Protein AF-A0A9D0XZ30-F1 (afdb_monomer_lite)

Secondary structure (DSSP, 8-state):
-BHHHHHHHHHTTSSS---HHHHHHHTT-GGGTTSBGGG--HHHHHHHHHHHHHTT--S----SSTTSTTT--HHHHHHHHHTT----

pLDDT: mean 85.79, std 11.52, range [45.47, 98.25]

Sequence (88 aa):
MTARENLLFFASLYKKSLDADELLKSVGLMQDADKRISDFSKGMKSRLNFIKALFHDPKILILDEPTSGAMANRAVNGMLRKIGGVDL

Foldseek 3Di:
DFLQVVLVVLLVVEPAWDDSLVLCVLQVNNVRRRPHPVPDDLLRVVSSVLSSQPGRPDLDDDDDCCCPPSNPDPSSVVVCVVSVNDDD

Structure (mmCIF, N/CA/C/O backbone):
data_AF-A0A9D0XZ30-F1
#
_entry.id   AF-A0A9D0XZ30-F1
#
loop_
_atom_site.group_PDB
_atom_site.id
_atom_site.type_symbol
_atom_site.label_atom_id
_atom_site.label_alt_id
_atom_site.label_comp_id
_atom_site.label_asym_id
_atom_site.label_entity_id
_atom_site.label_seq_id
_atom_site.pdbx_PDB_ins_code
_atom_site.Cartn_x
_atom_site.Cartn_y
_atom_site.Cartn_z
_atom_site.occupancy
_atom_site.B_iso_or_equiv
_atom_site.auth_seq_id
_atom_site.auth_comp_id
_atom_site.auth_asym_id
_atom_site.auth_atom_id
_atom_site.pdbx_PDB_model_num
ATOM 1 N N . MET A 1 1 ? 5.859 -13.008 2.106 1.00 92.12 1 MET A N 1
ATOM 2 C CA . MET A 1 1 ? 4.500 -12.454 2.137 1.00 92.12 1 MET A CA 1
ATOM 3 C C . MET A 1 1 ? 4.195 -11.805 0.794 1.00 92.12 1 MET A C 1
ATOM 5 O O . MET A 1 1 ? 5.067 -11.115 0.251 1.00 92.12 1 MET A O 1
ATOM 9 N N . THR A 1 2 ? 3.026 -12.090 0.234 1.00 98.06 2 THR A N 1
ATOM 10 C CA . THR A 1 2 ? 2.494 -11.457 -0.982 1.00 98.06 2 THR A CA 1
ATOM 11 C C . THR A 1 2 ? 1.974 -10.051 -0.678 1.00 98.06 2 THR A C 1
ATOM 13 O O . THR A 1 2 ? 1.894 -9.655 0.490 1.00 98.06 2 THR A O 1
ATOM 16 N N . ALA A 1 3 ? 1.649 -9.265 -1.707 1.00 96.94 3 ALA A N 1
ATOM 17 C CA . ALA A 1 3 ? 1.038 -7.953 -1.498 1.00 96.94 3 ALA A CA 1
ATOM 18 C C . ALA A 1 3 ? -0.317 -8.070 -0.786 1.00 96.94 3 ALA A C 1
ATOM 20 O O . ALA A 1 3 ? -0.544 -7.363 0.194 1.00 96.94 3 ALA A O 1
ATOM 21 N N . ARG A 1 4 ? -1.166 -9.011 -1.208 1.00 96.62 4 ARG A N 1
ATOM 22 C CA . ARG A 1 4 ? -2.466 -9.286 -0.584 1.00 96.62 4 ARG A CA 1
ATOM 23 C C . ARG A 1 4 ? -2.331 -9.697 0.879 1.00 96.62 4 ARG A C 1
ATOM 25 O O . ARG A 1 4 ? -2.946 -9.077 1.740 1.00 96.62 4 ARG A O 1
ATOM 32 N N . GLU A 1 5 ? -1.486 -10.686 1.178 1.00 97.06 5 GLU A N 1
ATOM 33 C CA . GLU A 1 5 ? -1.242 -11.139 2.557 1.00 97.06 5 GLU A CA 1
ATOM 34 C C . GLU A 1 5 ? -0.754 -9.989 3.444 1.00 97.06 5 GLU A C 1
ATOM 36 O O . GLU A 1 5 ? -1.172 -9.844 4.591 1.00 97.06 5 GLU A O 1
ATOM 41 N N . ASN A 1 6 ? 0.114 -9.132 2.901 1.00 95.31 6 ASN A N 1
ATOM 42 C CA . ASN A 1 6 ? 0.633 -7.992 3.635 1.00 95.31 6 ASN A CA 1
ATOM 43 C C . ASN A 1 6 ? -0.451 -6.972 3.966 1.00 95.31 6 ASN A C 1
ATOM 45 O O . ASN A 1 6 ? -0.473 -6.461 5.082 1.00 95.31 6 ASN A O 1
ATOM 49 N N . LEU A 1 7 ? -1.336 -6.681 3.017 1.00 93.31 7 LEU A N 1
ATOM 50 C CA . LEU A 1 7 ? -2.446 -5.767 3.237 1.00 93.31 7 LEU A CA 1
ATOM 51 C C . LEU A 1 7 ? -3.471 -6.336 4.219 1.00 93.31 7 LEU A C 1
ATOM 53 O O . LEU A 1 7 ? -3.881 -5.615 5.120 1.00 93.31 7 LEU A O 1
ATOM 57 N N . LEU A 1 8 ? -3.810 -7.624 4.121 1.00 93.25 8 LEU A N 1
ATOM 58 C CA . LEU A 1 8 ? -4.693 -8.296 5.082 1.00 93.25 8 LEU A CA 1
ATOM 59 C C . LEU A 1 8 ? -4.110 -8.292 6.501 1.00 93.25 8 LEU A C 1
ATOM 61 O O . LEU A 1 8 ? -4.836 -8.052 7.466 1.00 93.25 8 LEU A O 1
ATOM 65 N N . PHE A 1 9 ? -2.793 -8.479 6.636 1.00 92.56 9 PHE A N 1
ATOM 66 C CA . PHE A 1 9 ? -2.112 -8.320 7.920 1.00 92.56 9 PHE A CA 1
ATOM 67 C C . PHE A 1 9 ? -2.306 -6.907 8.488 1.00 92.56 9 PHE A C 1
ATOM 69 O O . PHE A 1 9 ? -2.741 -6.772 9.627 1.00 92.56 9 PHE A O 1
ATOM 76 N N . PHE A 1 10 ? -2.063 -5.852 7.701 1.00 89.44 10 PHE A N 1
ATOM 77 C CA . PHE A 1 10 ? -2.298 -4.475 8.158 1.00 89.44 10 PHE A CA 1
ATOM 78 C C . PHE A 1 10 ? -3.777 -4.199 8.454 1.00 89.44 10 PHE A C 1
ATOM 80 O O . PHE A 1 10 ? -4.079 -3.552 9.452 1.00 89.44 10 PHE A O 1
ATOM 87 N N . ALA A 1 11 ? -4.695 -4.728 7.644 1.00 88.56 11 ALA A N 1
ATOM 88 C CA . ALA A 1 11 ? -6.135 -4.608 7.851 1.00 88.56 11 ALA A CA 1
ATOM 89 C C . ALA A 1 11 ? -6.563 -5.156 9.218 1.00 88.56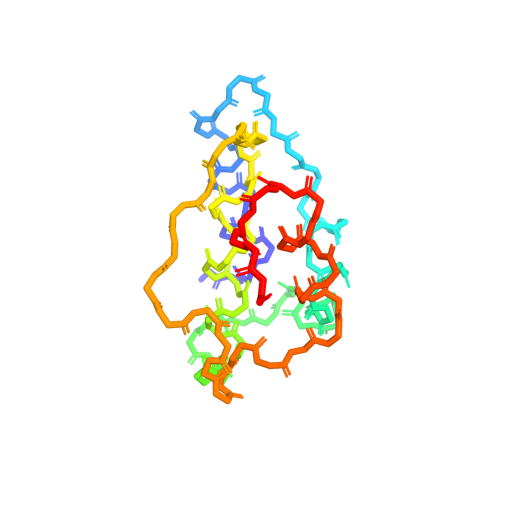 11 ALA A C 1
ATOM 91 O O . ALA A 1 11 ? -7.406 -4.553 9.878 1.00 88.56 11 ALA A O 1
ATOM 92 N N . SER A 1 12 ? -5.943 -6.257 9.659 1.00 90.00 12 SER A N 1
ATOM 93 C CA . SER A 1 12 ? -6.226 -6.888 10.955 1.00 90.00 12 SER A CA 1
ATOM 94 C C . SER A 1 12 ? -5.831 -6.033 12.167 1.00 90.00 12 SER A C 1
ATOM 96 O O . SER A 1 12 ? -6.315 -6.278 13.270 1.00 90.00 12 SER A O 1
ATOM 98 N N . LEU A 1 13 ? -4.991 -5.006 11.975 1.00 89.75 13 LEU A N 1
ATOM 99 C CA . LEU A 1 13 ? -4.562 -4.093 13.041 1.00 89.75 13 LEU A CA 1
ATOM 100 C C . LEU A 1 13 ? -5.589 -2.987 13.338 1.00 89.75 13 LEU A C 1
ATOM 102 O O . LEU A 1 13 ? -5.452 -2.280 14.337 1.00 89.75 13 LEU A O 1
ATOM 106 N N . TYR A 1 14 ? -6.614 -2.823 12.497 1.00 85.75 14 TYR A N 1
ATOM 107 C CA . TYR A 1 14 ? -7.606 -1.755 12.615 1.00 85.75 14 TYR A CA 1
ATOM 108 C C . TYR A 1 14 ? -9.023 -2.314 12.796 1.00 85.75 14 TYR A C 1
ATOM 110 O O . TYR A 1 14 ? -9.394 -3.325 12.210 1.00 85.75 14 TYR A O 1
ATOM 118 N N . LYS A 1 15 ? -9.861 -1.617 13.582 1.00 84.75 15 LYS A N 1
ATOM 119 C CA .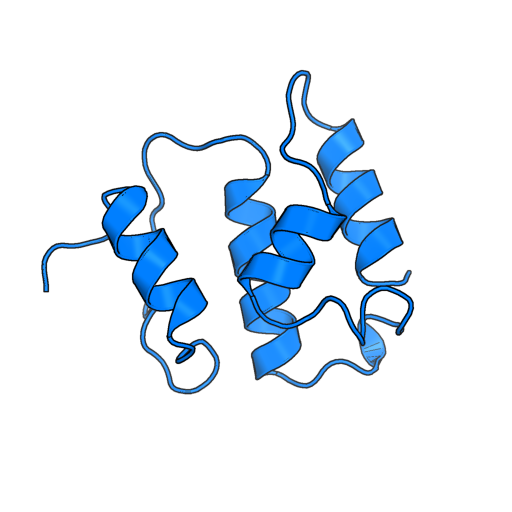 LYS A 1 15 ? -11.281 -1.992 13.780 1.00 84.75 15 LYS A CA 1
ATOM 120 C C . LYS A 1 15 ? -12.133 -1.828 12.518 1.00 84.75 15 LYS A C 1
ATOM 122 O O . LYS A 1 15 ? -13.181 -2.453 12.398 1.00 84.75 15 LYS A O 1
ATOM 127 N N . LYS A 1 16 ? -11.721 -0.924 11.634 1.00 82.69 16 LYS A N 1
ATOM 128 C CA . LYS A 1 16 ? -12.317 -0.673 10.326 1.00 82.69 16 LYS A CA 1
ATOM 129 C C . LYS A 1 16 ? -11.176 -0.535 9.337 1.00 82.69 16 LYS A C 1
ATOM 131 O O . LYS A 1 16 ? -10.214 0.178 9.621 1.00 82.69 16 LYS A O 1
ATOM 136 N N . SER A 1 17 ? -11.296 -1.217 8.215 1.00 84.62 17 SER A N 1
ATOM 137 C CA . SER A 1 17 ? -10.318 -1.188 7.143 1.00 84.62 17 SER A CA 1
ATOM 138 C C . SER A 1 17 ? -11.025 -1.189 5.798 1.00 84.62 17 SER A C 1
ATOM 140 O O . SER A 1 17 ? -12.140 -1.697 5.663 1.00 84.62 17 SER A O 1
ATOM 142 N N . LEU A 1 18 ? -10.380 -0.572 4.814 1.00 86.56 18 LEU A N 1
ATOM 143 C CA . LEU A 1 18 ? -10.785 -0.690 3.419 1.00 86.56 18 LEU A CA 1
ATOM 144 C C . LEU A 1 18 ? -10.489 -2.104 2.899 1.00 86.56 18 LEU A C 1
ATOM 146 O O . LEU A 1 18 ? -9.623 -2.806 3.424 1.00 86.56 18 LEU A O 1
ATOM 150 N N . ASP A 1 19 ? -11.195 -2.508 1.846 1.00 91.69 19 ASP A N 1
ATOM 151 C CA . ASP A 1 19 ? -10.958 -3.789 1.187 1.00 91.69 19 ASP A CA 1
ATOM 152 C C . ASP A 1 19 ? -9.584 -3.812 0.489 1.00 91.69 19 ASP A C 1
ATOM 154 O O . ASP A 1 19 ? -9.194 -2.866 -0.206 1.00 91.69 19 ASP A O 1
ATOM 158 N N . ALA A 1 20 ? -8.831 -4.896 0.695 1.00 93.06 20 ALA A N 1
ATOM 159 C CA . ALA A 1 20 ? -7.463 -5.017 0.198 1.00 93.06 20 ALA A CA 1
ATOM 160 C C . ALA A 1 20 ? -7.381 -5.084 -1.329 1.00 93.06 20 ALA A C 1
ATOM 162 O O . ALA A 1 20 ? -6.459 -4.509 -1.918 1.00 93.06 20 ALA A O 1
ATOM 163 N N . ASP A 1 21 ? -8.339 -5.748 -1.967 1.00 94.81 21 ASP A N 1
ATOM 164 C CA . ASP A 1 21 ? -8.351 -5.941 -3.412 1.00 94.81 21 ASP A CA 1
ATOM 165 C C . ASP A 1 21 ? -8.779 -4.661 -4.115 1.00 94.81 21 ASP A C 1
ATOM 167 O O . ASP A 1 21 ? -8.159 -4.265 -5.106 1.00 94.81 21 ASP A O 1
ATOM 171 N N . GLU A 1 22 ? -9.763 -3.953 -3.563 1.00 93.12 22 GLU A N 1
ATOM 172 C CA . GLU A 1 22 ? -10.151 -2.632 -4.059 1.00 93.12 22 GLU A CA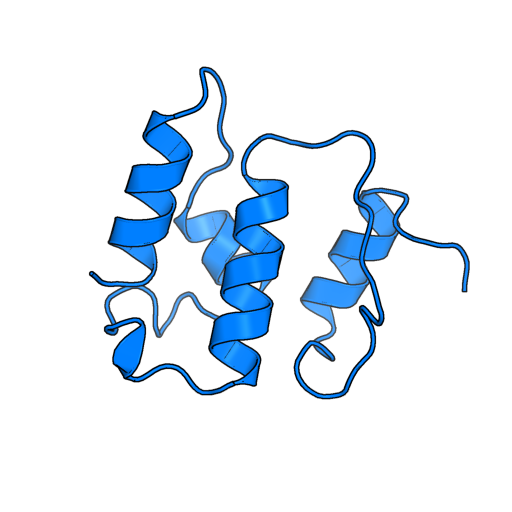 1
ATOM 173 C C . GLU A 1 22 ? -8.993 -1.631 -3.955 1.00 93.12 22 GLU A C 1
ATOM 175 O O . GLU A 1 22 ? -8.720 -0.887 -4.905 1.00 93.12 22 GLU A O 1
ATOM 180 N N . LEU A 1 23 ? -8.224 -1.662 -2.861 1.00 92.69 23 LEU A N 1
ATOM 181 C CA . LEU A 1 23 ? -7.021 -0.841 -2.736 1.00 92.69 23 LEU A CA 1
ATOM 182 C C . LEU A 1 23 ? -5.940 -1.226 -3.754 1.00 92.69 23 LEU A C 1
ATOM 184 O O . LEU A 1 23 ? -5.415 -0.341 -4.434 1.00 92.69 23 LEU A O 1
ATOM 188 N N . LEU A 1 24 ? -5.631 -2.513 -3.936 1.00 95.00 24 LEU A N 1
ATOM 189 C CA . LEU A 1 24 ? -4.665 -2.961 -4.952 1.00 95.00 24 LEU A CA 1
ATOM 190 C C . LEU A 1 24 ? -5.097 -2.566 -6.367 1.00 95.00 24 LEU A C 1
ATOM 192 O O . LEU A 1 24 ? -4.283 -2.075 -7.157 1.00 95.00 24 LEU A O 1
ATOM 196 N N . LYS A 1 25 ? -6.380 -2.733 -6.687 1.00 94.81 25 LYS A N 1
ATOM 197 C CA . LYS A 1 25 ? -6.980 -2.329 -7.961 1.00 94.81 25 LYS A CA 1
ATOM 198 C C . LYS A 1 25 ? -6.861 -0.825 -8.187 1.00 94.81 25 LYS A C 1
ATOM 200 O O . LYS A 1 25 ? -6.450 -0.416 -9.274 1.00 94.81 25 LYS A O 1
ATOM 205 N N . SER A 1 26 ? -7.110 -0.012 -7.160 1.00 91.56 26 SER A N 1
ATOM 206 C CA . SER A 1 26 ? -7.022 1.453 -7.244 1.00 91.56 26 SER A CA 1
ATOM 207 C C . SER A 1 26 ? -5.625 1.980 -7.591 1.00 91.56 26 SER A C 1
ATOM 209 O O . SER A 1 26 ? -5.511 3.074 -8.130 1.00 91.56 26 SER A O 1
ATOM 211 N N . VAL A 1 27 ? -4.557 1.214 -7.343 1.00 92.00 27 VAL A N 1
ATOM 212 C CA . VAL A 1 27 ? -3.176 1.581 -7.719 1.00 92.00 27 VAL A CA 1
ATOM 213 C C . VAL A 1 27 ? -2.589 0.714 -8.835 1.00 92.00 27 VAL A C 1
ATOM 215 O O . VAL A 1 27 ? -1.382 0.767 -9.098 1.00 92.00 27 VAL A O 1
ATOM 218 N N . GLY A 1 28 ? -3.427 -0.079 -9.507 1.00 93.38 28 GLY A N 1
ATOM 219 C CA . GLY A 1 28 ? -3.014 -0.933 -10.622 1.00 93.38 28 GLY A CA 1
ATOM 220 C C . GLY A 1 28 ? -2.061 -2.062 -10.217 1.00 93.38 28 GLY A C 1
ATOM 221 O O . GLY A 1 28 ? -1.157 -2.393 -10.978 1.00 93.38 28 GLY A O 1
ATOM 222 N N . LEU A 1 29 ? -2.223 -2.617 -9.013 1.00 95.88 29 LEU A N 1
ATOM 223 C CA . LEU A 1 29 ? -1.442 -3.749 -8.494 1.00 95.88 29 LEU A CA 1
ATOM 224 C C . LEU A 1 29 ? -2.254 -5.047 -8.374 1.00 95.88 29 LEU A C 1
ATOM 226 O O . LEU A 1 29 ? -1.720 -6.045 -7.905 1.00 95.88 29 LEU A O 1
ATOM 230 N N . MET A 1 30 ? -3.521 -5.065 -8.802 1.00 97.00 30 MET A N 1
ATOM 231 C CA . MET A 1 30 ? -4.399 -6.234 -8.644 1.00 97.00 30 MET A CA 1
ATOM 232 C C . MET A 1 30 ? -3.846 -7.503 -9.312 1.00 97.00 30 MET A C 1
ATOM 234 O O . MET A 1 30 ? -3.868 -8.579 -8.728 1.00 97.00 30 MET A O 1
ATOM 238 N N . GLN A 1 31 ? -3.287 -7.375 -10.515 1.00 97.31 31 GLN A N 1
ATOM 239 C CA . GLN A 1 31 ? -2.665 -8.489 -11.245 1.00 97.31 31 GLN A CA 1
ATOM 240 C C . GLN A 1 31 ? -1.387 -9.035 -10.578 1.00 97.31 31 GLN A C 1
ATOM 242 O O . GLN A 1 31 ? -0.950 -10.136 -10.889 1.00 97.31 31 GLN A O 1
ATOM 247 N N . ASP A 1 32 ? -0.807 -8.278 -9.644 1.00 97.81 32 ASP A N 1
ATOM 248 C CA . ASP A 1 32 ? 0.375 -8.641 -8.861 1.00 97.81 32 ASP A CA 1
ATOM 249 C C . ASP A 1 32 ? 0.018 -8.921 -7.383 1.00 97.81 32 ASP A C 1
ATOM 251 O O . ASP A 1 32 ? 0.910 -8.972 -6.534 1.00 97.81 32 ASP A O 1
ATOM 255 N N . ALA A 1 33 ? -1.268 -9.087 -7.041 1.00 97.75 33 ALA A N 1
ATOM 256 C CA . ALA A 1 33 ? -1.732 -9.227 -5.655 1.00 97.75 33 ALA A CA 1
ATOM 257 C C . ALA A 1 33 ? -1.044 -10.386 -4.911 1.00 97.75 33 ALA A C 1
ATOM 259 O O . ALA A 1 33 ? -0.625 -10.239 -3.759 1.00 97.75 33 ALA A O 1
ATOM 260 N N . ASP A 1 34 ? -0.865 -11.511 -5.601 1.00 98.12 34 ASP A N 1
ATOM 261 C CA . ASP A 1 34 ? -0.299 -12.743 -5.043 1.00 98.12 34 ASP A CA 1
ATOM 262 C C . ASP A 1 34 ? 1.209 -12.887 -5.323 1.00 98.12 34 ASP A C 1
ATOM 264 O O . ASP A 1 34 ? 1.843 -13.878 -4.960 1.00 98.12 34 ASP A O 1
ATOM 268 N N . LYS A 1 35 ? 1.830 -11.861 -5.917 1.00 98.25 35 LYS A N 1
ATOM 269 C CA . LYS A 1 35 ? 3.281 -11.799 -6.113 1.00 98.25 35 LYS A CA 1
ATOM 270 C C . LYS A 1 35 ? 3.978 -11.393 -4.811 1.00 98.25 35 LYS A C 1
ATOM 272 O O . LYS A 1 35 ? 3.480 -10.574 -4.031 1.00 98.25 35 LYS A O 1
ATOM 277 N N . ARG A 1 36 ? 5.160 -11.967 -4.554 1.00 98.19 36 ARG A N 1
ATOM 278 C CA . ARG A 1 36 ? 5.963 -11.629 -3.370 1.00 98.19 36 ARG A CA 1
ATOM 279 C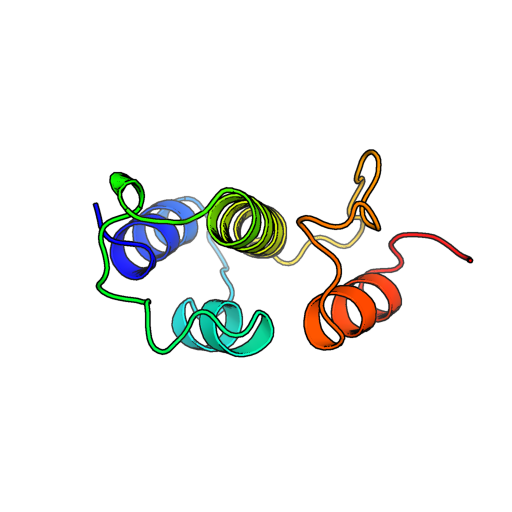 C . ARG A 1 36 ? 6.436 -10.179 -3.440 1.00 98.19 36 ARG A C 1
ATOM 281 O O . ARG A 1 36 ? 6.936 -9.720 -4.463 1.00 98.19 36 ARG A O 1
ATOM 288 N N . ILE A 1 37 ? 6.366 -9.481 -2.305 1.00 97.38 37 ILE A N 1
ATOM 289 C CA . ILE A 1 37 ? 6.800 -8.076 -2.202 1.00 97.38 37 ILE A CA 1
ATOM 290 C C . ILE A 1 37 ? 8.300 -7.916 -2.497 1.00 97.38 37 ILE A C 1
ATOM 292 O O . ILE A 1 37 ? 8.722 -6.862 -2.973 1.00 97.38 37 ILE A O 1
ATOM 296 N N . SER A 1 38 ? 9.118 -8.948 -2.257 1.00 97.56 38 SER A N 1
ATOM 297 C CA . SER A 1 38 ? 10.538 -8.954 -2.640 1.00 97.56 38 SER A CA 1
ATOM 298 C C . SER A 1 38 ? 10.733 -8.634 -4.123 1.00 97.56 38 SER A C 1
ATOM 300 O O . SER A 1 38 ? 11.638 -7.871 -4.460 1.00 97.56 38 SER A O 1
ATOM 302 N N . ASP A 1 39 ? 9.814 -9.110 -4.964 1.00 97.69 39 ASP A N 1
ATOM 303 C CA . ASP A 1 39 ? 9.902 -9.095 -6.426 1.00 97.69 39 ASP A CA 1
ATOM 304 C C . ASP A 1 39 ? 9.215 -7.857 -7.032 1.00 97.69 39 ASP A C 1
ATOM 306 O O . ASP A 1 39 ? 9.112 -7.709 -8.254 1.00 97.69 39 ASP A O 1
ATOM 310 N N . PHE A 1 40 ? 8.699 -6.963 -6.184 1.00 96.69 40 PHE A N 1
ATOM 311 C CA .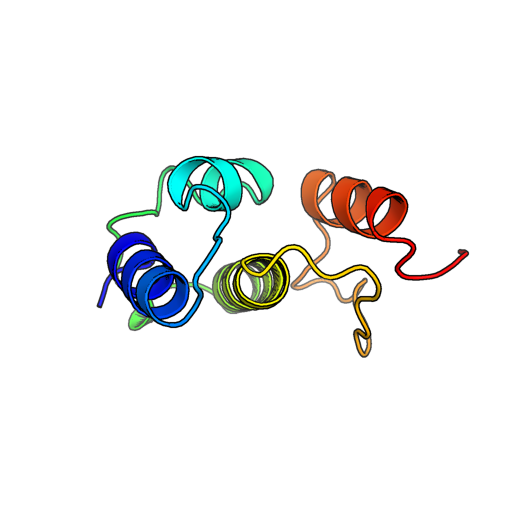 PHE A 1 40 ? 8.109 -5.697 -6.605 1.00 96.69 40 PHE A CA 1
ATOM 312 C C . PHE A 1 40 ? 9.204 -4.711 -7.016 1.00 96.69 40 PHE A C 1
ATOM 314 O O . PHE A 1 40 ? 10.204 -4.528 -6.311 1.00 96.69 40 PHE A O 1
ATOM 321 N N . SER A 1 41 ? 8.968 -3.999 -8.120 1.00 95.06 41 SER A N 1
ATOM 322 C CA . SER A 1 41 ? 9.795 -2.852 -8.496 1.00 95.06 41 SER A CA 1
ATOM 323 C C . SER A 1 41 ? 9.701 -1.742 -7.442 1.00 95.06 41 SER A C 1
ATOM 325 O O . SER A 1 41 ? 8.776 -1.713 -6.624 1.00 95.06 41 SER A O 1
ATOM 327 N N . LYS A 1 42 ? 10.629 -0.778 -7.482 1.00 91.69 42 LYS A N 1
ATOM 328 C CA . LYS A 1 42 ? 10.593 0.395 -6.591 1.00 91.69 42 LYS A CA 1
ATOM 329 C C . LYS A 1 42 ? 9.230 1.099 -6.639 1.00 91.69 42 LYS A C 1
ATOM 331 O O . LYS A 1 42 ? 8.644 1.349 -5.594 1.00 91.69 42 LYS A O 1
ATOM 336 N N . GLY A 1 43 ? 8.688 1.331 -7.838 1.00 91.94 43 GLY A N 1
ATOM 337 C CA . GLY A 1 43 ? 7.386 1.984 -8.001 1.00 91.94 43 GLY A CA 1
ATOM 338 C C . GLY A 1 43 ? 6.208 1.154 -7.483 1.00 91.94 43 GLY A C 1
ATOM 339 O O . GLY A 1 43 ? 5.290 1.699 -6.879 1.00 91.94 43 GLY A O 1
ATOM 340 N N . MET A 1 44 ? 6.241 -0.174 -7.643 1.00 94.44 44 MET A N 1
ATOM 341 C CA . MET A 1 44 ? 5.221 -1.049 -7.048 1.00 94.44 44 MET A CA 1
ATOM 342 C C . MET A 1 44 ? 5.272 -1.005 -5.515 1.00 94.44 44 MET A C 1
ATOM 344 O O . MET A 1 44 ? 4.227 -0.910 -4.877 1.00 94.44 44 MET A O 1
ATOM 348 N N . LYS A 1 45 ? 6.475 -1.011 -4.920 1.00 93.88 45 LYS A N 1
ATOM 349 C CA . LYS A 1 45 ? 6.660 -0.862 -3.465 1.00 93.88 45 LYS A CA 1
ATOM 350 C C . LYS A 1 45 ? 6.153 0.494 -2.973 1.00 93.88 45 LYS A C 1
ATOM 352 O O . LYS A 1 45 ? 5.449 0.534 -1.969 1.00 93.88 45 LYS A O 1
ATOM 357 N N . SER A 1 46 ? 6.438 1.579 -3.696 1.00 91.75 46 SER A N 1
ATOM 358 C CA . SER A 1 46 ? 5.912 2.911 -3.374 1.00 91.75 46 SER A CA 1
ATOM 359 C C . SER A 1 46 ? 4.382 2.950 -3.409 1.00 91.75 46 SER A C 1
ATOM 361 O O . SER A 1 46 ? 3.770 3.393 -2.442 1.00 91.75 46 SER A O 1
ATOM 363 N N . ARG A 1 47 ? 3.745 2.407 -4.458 1.00 92.31 47 ARG A N 1
ATOM 364 C CA . ARG A 1 47 ? 2.274 2.327 -4.548 1.00 92.31 47 ARG A CA 1
ATOM 365 C C . ARG A 1 47 ? 1.655 1.451 -3.456 1.00 92.31 47 ARG A C 1
ATOM 367 O O . ARG A 1 47 ? 0.632 1.827 -2.895 1.00 92.31 47 ARG A O 1
ATOM 374 N N . LEU A 1 48 ? 2.284 0.322 -3.122 1.00 94.00 48 LEU A N 1
ATOM 375 C CA . LEU A 1 48 ? 1.849 -0.540 -2.019 1.00 94.00 48 LEU A CA 1
ATOM 376 C C . LEU A 1 48 ? 1.938 0.191 -0.669 1.00 94.00 48 LEU A C 1
ATOM 378 O O . LEU A 1 48 ? 1.023 0.102 0.143 1.00 94.00 48 LEU A O 1
ATOM 382 N N . ASN A 1 49 ? 3.021 0.931 -0.424 1.00 90.75 49 ASN A N 1
ATOM 383 C CA . ASN A 1 49 ? 3.171 1.722 0.799 1.00 90.75 49 ASN A CA 1
ATOM 384 C C . ASN A 1 49 ? 2.167 2.878 0.872 1.00 90.75 49 ASN A C 1
ATOM 386 O O . ASN A 1 49 ? 1.638 3.139 1.948 1.00 90.75 49 ASN A O 1
ATOM 390 N N . PHE A 1 50 ? 1.849 3.507 -0.261 1.00 90.38 50 PHE A N 1
ATOM 391 C CA . PHE A 1 50 ? 0.796 4.515 -0.339 1.00 90.38 50 PHE A CA 1
ATOM 392 C C . PHE A 1 50 ? -0.559 3.949 0.115 1.00 90.38 50 PHE A C 1
ATOM 394 O O . PHE A 1 50 ? -1.155 4.482 1.047 1.00 90.38 50 PHE A O 1
ATOM 401 N N . ILE A 1 51 ? -1.017 2.822 -0.445 1.00 91.81 51 ILE A N 1
ATOM 402 C CA . ILE A 1 51 ? -2.321 2.251 -0.055 1.00 91.81 51 ILE A CA 1
ATOM 403 C C . ILE A 1 51 ? -2.352 1.710 1.379 1.00 91.81 51 ILE A C 1
ATOM 405 O O . ILE A 1 51 ? -3.408 1.746 2.002 1.00 91.81 51 ILE A O 1
ATOM 409 N N . LYS A 1 52 ? -1.217 1.290 1.958 1.00 90.56 52 LYS A N 1
ATOM 410 C CA . LYS A 1 52 ? -1.137 0.976 3.401 1.00 90.56 52 LYS A CA 1
ATOM 411 C C . LYS A 1 52 ? -1.469 2.176 4.277 1.00 90.56 52 LYS A C 1
ATOM 413 O O . LYS A 1 52 ? -2.107 2.010 5.310 1.00 90.56 52 LYS A O 1
ATOM 418 N N . ALA A 1 53 ? -1.053 3.373 3.870 1.00 86.62 53 ALA A N 1
ATOM 419 C CA . ALA A 1 53 ? -1.405 4.587 4.592 1.00 86.62 53 ALA A CA 1
ATOM 420 C C . ALA A 1 53 ? -2.904 4.906 4.473 1.00 86.62 53 ALA A C 1
ATOM 422 O O . ALA A 1 53 ? -3.457 5.534 5.365 1.00 86.62 53 ALA A O 1
ATOM 423 N N . LEU A 1 54 ? -3.581 4.426 3.423 1.00 85.69 54 LEU A N 1
ATOM 424 C CA . LEU A 1 54 ? -5.019 4.630 3.220 1.00 85.69 54 LEU A CA 1
ATOM 425 C C . LEU A 1 54 ? -5.904 3.631 3.968 1.00 85.69 54 LEU A C 1
ATOM 427 O O . LEU A 1 54 ? -7.085 3.897 4.165 1.00 85.69 54 LEU A O 1
ATOM 431 N N . PHE A 1 55 ? -5.355 2.487 4.382 1.00 83.75 55 PHE A N 1
ATOM 432 C CA . PHE A 1 55 ? -6.124 1.353 4.908 1.00 83.75 55 PHE A CA 1
ATOM 433 C C . PHE A 1 55 ? -7.067 1.699 6.063 1.00 83.75 55 PHE A C 1
ATOM 435 O O . PHE A 1 55 ? -8.121 1.082 6.190 1.00 83.75 55 PHE A O 1
ATOM 442 N N . HIS A 1 56 ? -6.683 2.671 6.890 1.00 81.75 56 HIS A N 1
ATOM 443 C CA . HIS A 1 56 ? -7.415 3.103 8.080 1.00 81.75 56 HIS A CA 1
ATOM 444 C C . HIS A 1 56 ? -8.354 4.296 7.826 1.00 81.75 56 HIS A C 1
ATOM 446 O O . HIS A 1 56 ? -8.803 4.916 8.788 1.00 81.75 56 HIS A O 1
ATOM 452 N N . ASP A 1 57 ? -8.633 4.611 6.556 1.00 82.00 57 ASP A N 1
ATOM 453 C CA . ASP A 1 57 ? -9.492 5.719 6.115 1.00 82.00 57 ASP A CA 1
ATOM 454 C C . ASP A 1 57 ? -9.094 7.078 6.739 1.00 82.00 57 ASP A C 1
ATOM 456 O O . ASP A 1 57 ? -9.855 7.686 7.500 1.00 82.00 57 ASP A O 1
ATOM 460 N N . PRO A 1 58 ? -7.852 7.549 6.497 1.00 84.00 58 PRO A N 1
ATOM 461 C CA . PRO A 1 58 ? -7.367 8.789 7.087 1.00 84.00 58 PRO A CA 1
ATOM 462 C C . PRO A 1 58 ? -8.136 10.009 6.570 1.00 84.00 58 PRO A C 1
ATOM 464 O O . PRO A 1 58 ? -8.337 10.177 5.370 1.00 84.00 58 PRO A O 1
ATOM 467 N N . LYS A 1 59 ? -8.450 10.944 7.475 1.00 82.00 59 LYS A N 1
ATOM 468 C CA . LYS A 1 59 ? -8.960 12.278 7.102 1.00 82.00 59 LYS A CA 1
ATOM 469 C C . LYS A 1 59 ? -7.881 13.203 6.534 1.00 82.00 59 LYS A C 1
ATOM 471 O O . LYS A 1 59 ? -8.213 14.168 5.860 1.00 82.00 59 LYS A O 1
ATOM 476 N N . ILE A 1 60 ? -6.618 12.954 6.879 1.00 82.06 60 ILE A N 1
ATOM 477 C CA . ILE A 1 60 ? -5.455 13.738 6.457 1.00 82.06 60 ILE A CA 1
ATOM 478 C C . ILE A 1 60 ? -4.333 12.754 6.149 1.00 82.06 60 ILE A C 1
ATOM 480 O O . ILE A 1 60 ? -4.021 11.894 6.974 1.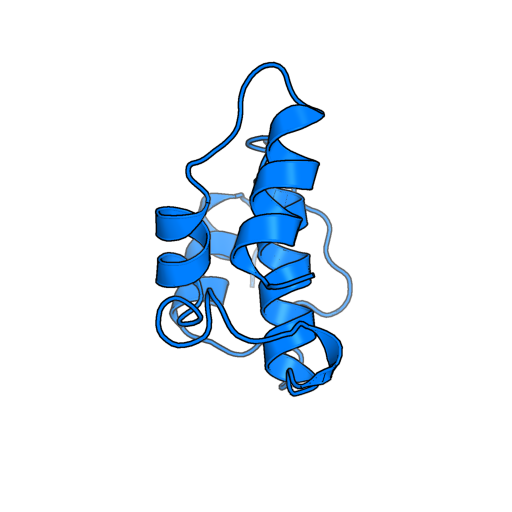00 82.06 60 ILE A O 1
ATOM 484 N N . LEU A 1 61 ? -3.711 12.907 4.984 1.00 83.19 61 LEU A N 1
ATOM 485 C CA . LEU A 1 61 ? -2.553 12.127 4.572 1.00 83.19 61 LEU A CA 1
ATOM 486 C C . LEU A 1 61 ? -1.388 13.072 4.279 1.00 83.19 61 LEU A C 1
ATOM 488 O O . LEU A 1 61 ? -1.476 13.912 3.388 1.00 83.19 61 LEU A O 1
ATOM 492 N N . ILE A 1 62 ? -0.295 12.915 5.022 1.00 81.19 62 ILE A N 1
ATOM 493 C CA . ILE A 1 62 ? 0.942 13.668 4.808 1.00 81.19 62 ILE A CA 1
ATOM 494 C C . ILE A 1 62 ? 1.892 12.784 4.008 1.00 81.19 62 ILE A C 1
ATOM 496 O O . ILE A 1 62 ? 2.156 11.645 4.394 1.00 81.19 62 ILE A O 1
ATOM 500 N N . LEU A 1 63 ? 2.394 13.311 2.896 1.00 78.75 63 LEU A N 1
ATOM 501 C CA . LEU A 1 63 ? 3.353 12.637 2.031 1.00 78.75 63 LEU A CA 1
ATOM 502 C C . LEU A 1 63 ? 4.495 13.591 1.729 1.00 78.75 63 LEU A C 1
ATOM 504 O O . LEU A 1 63 ? 4.256 14.746 1.388 1.00 78.75 63 LEU A O 1
ATOM 508 N N . ASP A 1 64 ? 5.712 13.075 1.809 1.00 76.12 64 ASP A N 1
ATOM 509 C CA . ASP A 1 64 ? 6.890 13.764 1.307 1.00 76.12 64 ASP A CA 1
ATOM 510 C C . ASP A 1 64 ? 7.131 13.320 -0.145 1.00 76.12 64 ASP A C 1
ATOM 512 O O . ASP A 1 64 ? 7.136 12.122 -0.442 1.00 76.12 64 ASP A O 1
ATOM 516 N N . GLU A 1 65 ? 7.231 14.279 -1.065 1.00 72.94 65 GLU A N 1
ATOM 517 C CA . GLU A 1 65 ? 7.410 14.069 -2.515 1.00 72.94 65 GLU A CA 1
ATOM 518 C C . GLU A 1 65 ? 6.437 13.059 -3.200 1.00 72.94 65 GLU A C 1
ATOM 520 O O . GLU A 1 65 ? 6.867 12.133 -3.911 1.00 72.94 65 GLU A O 1
ATOM 525 N N . PRO A 1 66 ? 5.101 13.226 -3.068 1.00 66.25 66 PRO A N 1
ATOM 526 C CA . PRO A 1 66 ? 4.108 12.262 -3.566 1.00 66.25 66 PRO A CA 1
ATOM 527 C C . PRO A 1 66 ? 4.078 12.104 -5.095 1.00 66.25 66 PRO A C 1
ATOM 529 O O . PRO A 1 66 ? 3.578 11.104 -5.609 1.00 66.25 66 PRO A O 1
ATOM 532 N N . THR A 1 67 ? 4.613 13.080 -5.828 1.00 65.94 67 THR A N 1
ATOM 533 C CA . THR A 1 67 ? 4.614 13.141 -7.297 1.00 65.94 67 THR A CA 1
ATOM 534 C C . THR A 1 67 ? 5.914 12.647 -7.929 1.00 65.94 67 THR A C 1
ATOM 536 O O . THR A 1 67 ? 6.050 12.685 -9.155 1.00 65.94 67 THR A O 1
ATOM 539 N N . SER A 1 68 ? 6.864 12.144 -7.132 1.00 70.00 68 SER A N 1
ATOM 540 C CA . SER A 1 68 ? 8.085 11.532 -7.660 1.00 70.00 68 SER A CA 1
ATOM 541 C C . SER A 1 68 ? 7.754 10.408 -8.659 1.00 70.00 68 SER A C 1
ATOM 543 O O . SER A 1 68 ? 6.758 9.691 -8.523 1.00 70.00 68 SER A O 1
ATOM 545 N N . GLY A 1 69 ? 8.595 10.220 -9.686 1.00 66.94 69 GLY A N 1
ATOM 546 C CA . GLY A 1 69 ? 8.315 9.310 -10.813 1.00 66.94 69 GLY A CA 1
ATOM 547 C C . GLY A 1 69 ? 8.006 7.852 -10.427 1.00 66.94 69 GLY A C 1
ATOM 548 O O . GLY A 1 69 ? 7.405 7.119 -11.207 1.00 66.94 69 GLY A O 1
ATOM 549 N N . ALA A 1 70 ? 8.354 7.427 -9.207 1.00 70.38 70 ALA A N 1
ATOM 550 C CA . ALA A 1 70 ? 8.007 6.113 -8.666 1.00 70.38 70 ALA A CA 1
ATOM 551 C C . ALA A 1 70 ? 6.514 5.968 -8.281 1.00 70.38 70 ALA A C 1
ATOM 553 O O . ALA A 1 70 ? 5.995 4.848 -8.295 1.00 70.38 70 ALA A O 1
ATOM 554 N N . MET A 1 71 ? 5.826 7.071 -7.958 1.00 70.81 71 MET A N 1
ATOM 555 C CA . MET A 1 71 ? 4.406 7.122 -7.568 1.00 70.81 71 MET A CA 1
ATOM 556 C C . MET A 1 71 ? 3.494 7.752 -8.623 1.00 70.81 71 MET A C 1
ATOM 558 O O . MET A 1 71 ? 2.275 7.656 -8.491 1.00 70.81 71 MET A O 1
ATOM 562 N N . ALA A 1 72 ? 4.060 8.321 -9.692 1.00 71.19 72 ALA A N 1
ATOM 563 C CA . ALA A 1 72 ? 3.323 8.933 -10.791 1.00 71.19 72 ALA A CA 1
ATOM 564 C C . ALA A 1 72 ? 2.396 7.923 -11.503 1.00 71.19 72 ALA A C 1
ATOM 566 O O . ALA A 1 72 ? 2.765 7.237 -12.458 1.00 71.19 72 ALA A O 1
ATOM 567 N N . ASN A 1 73 ? 1.158 7.824 -11.022 1.00 78.50 73 ASN A N 1
ATOM 568 C CA . ASN A 1 73 ? 0.085 7.021 -11.588 1.00 78.50 73 ASN A CA 1
ATOM 569 C C . ASN A 1 73 ? -1.213 7.832 -11.507 1.00 78.50 73 ASN A C 1
ATOM 571 O O . ASN A 1 73 ? -1.534 8.396 -10.462 1.00 78.50 73 ASN A O 1
ATOM 575 N N . ARG A 1 74 ? -1.983 7.877 -12.604 1.00 81.25 74 ARG A N 1
ATOM 576 C CA . ARG A 1 74 ? -3.226 8.668 -12.674 1.00 81.25 74 ARG A CA 1
ATOM 577 C C . ARG A 1 74 ? -4.210 8.340 -11.549 1.00 81.25 74 ARG A C 1
ATOM 579 O O . ARG A 1 74 ? -4.860 9.246 -11.037 1.00 81.25 74 ARG A O 1
ATOM 586 N N . ALA A 1 75 ? -4.305 7.074 -11.156 1.00 82.38 75 ALA A N 1
ATOM 587 C CA . ALA A 1 75 ? -5.215 6.644 -10.108 1.00 82.38 75 ALA A CA 1
ATOM 588 C C . ALA A 1 75 ? -4.733 7.072 -8.709 1.00 82.38 75 ALA A C 1
ATOM 590 O O . ALA A 1 75 ? -5.537 7.572 -7.926 1.00 82.38 75 ALA A O 1
ATOM 591 N N . VAL A 1 76 ? -3.422 7.001 -8.437 1.00 83.88 76 VAL A N 1
ATOM 592 C CA . VAL A 1 76 ? -2.810 7.556 -7.209 1.00 83.88 76 VAL A CA 1
ATOM 593 C C . VAL A 1 76 ? -3.082 9.056 -7.103 1.00 83.88 76 VAL A C 1
ATOM 595 O O . VAL A 1 76 ? -3.626 9.509 -6.099 1.00 83.88 76 VAL A O 1
ATOM 598 N N . ASN A 1 77 ? -2.817 9.816 -8.169 1.00 80.62 77 ASN A N 1
ATOM 599 C CA . ASN A 1 77 ? -3.067 11.262 -8.196 1.00 80.62 77 ASN A CA 1
ATOM 600 C C . ASN A 1 77 ? -4.551 11.601 -7.967 1.00 80.62 77 ASN A C 1
ATOM 602 O O . ASN A 1 77 ? -4.881 12.567 -7.280 1.00 80.62 77 ASN A O 1
ATOM 606 N N . GLY A 1 78 ? -5.463 10.788 -8.510 1.00 82.75 78 GLY A N 1
ATOM 607 C CA . GLY A 1 78 ? -6.897 10.924 -8.262 1.00 82.75 78 GLY A CA 1
ATOM 608 C C . GLY A 1 78 ? -7.285 10.699 -6.796 1.00 82.75 78 GLY A C 1
ATOM 609 O O . GLY A 1 78 ? -8.159 11.402 -6.290 1.00 82.75 78 GLY A O 1
ATOM 610 N N . MET A 1 79 ? -6.634 9.757 -6.107 1.00 83.38 79 MET A N 1
ATOM 611 C CA . MET A 1 79 ? -6.856 9.501 -4.679 1.00 83.38 79 MET A CA 1
ATOM 612 C C . MET A 1 79 ? -6.316 10.623 -3.793 1.00 83.38 79 MET A C 1
ATOM 614 O O . MET A 1 79 ? -7.014 11.047 -2.877 1.00 83.38 79 MET A O 1
ATOM 618 N N . LEU A 1 80 ? -5.133 11.161 -4.103 1.00 80.62 80 LEU A N 1
ATOM 619 C CA . LEU A 1 80 ? -4.553 12.299 -3.375 1.00 80.62 80 LEU A CA 1
ATOM 620 C C . LEU A 1 80 ? -5.501 13.501 -3.343 1.00 80.62 80 LEU A C 1
ATOM 622 O O . LEU A 1 80 ? -5.796 14.029 -2.272 1.00 80.62 80 LEU A O 1
ATOM 626 N N . ARG A 1 81 ? -6.085 13.838 -4.501 1.00 78.56 81 ARG A N 1
ATOM 627 C CA . ARG A 1 81 ? -7.083 14.913 -4.617 1.00 78.56 81 ARG A CA 1
ATOM 628 C C . ARG A 1 81 ? -8.340 14.678 -3.776 1.00 78.56 81 ARG A C 1
ATOM 630 O O . ARG A 1 81 ? -8.974 15.643 -3.370 1.00 78.56 81 ARG A O 1
ATOM 637 N N . LYS A 1 82 ? -8.731 13.422 -3.528 1.00 77.94 82 LYS A N 1
ATOM 638 C CA . LYS A 1 82 ? -9.913 13.095 -2.709 1.00 77.94 82 LYS A CA 1
ATOM 639 C C . LYS A 1 82 ? -9.646 13.192 -1.208 1.00 77.94 82 LYS A C 1
ATOM 641 O O . LYS A 1 82 ? -10.556 13.539 -0.467 1.00 77.94 82 LYS A O 1
ATOM 646 N N . ILE A 1 83 ? -8.428 12.878 -0.770 1.00 77.31 83 ILE A N 1
ATOM 647 C CA . ILE A 1 83 ? -8.051 12.780 0.653 1.00 77.31 83 ILE A CA 1
ATOM 648 C C . ILE A 1 83 ? -7.553 14.140 1.196 1.00 77.31 83 ILE A C 1
ATOM 650 O O . ILE A 1 83 ? -7.112 14.251 2.333 1.00 77.31 83 ILE A O 1
ATOM 654 N N . GLY A 1 84 ? -7.645 15.211 0.395 1.00 68.69 84 GLY A N 1
ATOM 655 C CA . GLY A 1 84 ? -7.138 16.539 0.764 1.00 68.69 84 GLY A CA 1
ATOM 656 C C . GLY A 1 84 ? -5.608 16.594 0.827 1.00 68.69 84 GLY A C 1
ATOM 657 O O . GLY A 1 84 ? -5.043 17.488 1.452 1.00 68.69 84 GLY A O 1
ATOM 658 N N . GLY A 1 85 ? -4.931 15.625 0.201 1.00 61.84 85 GLY A N 1
ATOM 659 C CA . GLY A 1 85 ? -3.480 15.573 0.104 1.00 61.84 85 GLY A CA 1
ATOM 660 C C . GLY A 1 85 ? -2.976 16.556 -0.948 1.00 61.84 85 GLY A C 1
ATOM 661 O O . GLY A 1 85 ? -2.690 16.137 -2.066 1.00 61.84 85 GLY A O 1
ATOM 662 N N . VAL A 1 86 ? -2.827 17.819 -0.532 1.00 50.69 86 VAL A N 1
ATOM 663 C CA . VAL A 1 86 ? -2.109 18.929 -1.193 1.00 50.69 86 VAL A CA 1
ATOM 664 C C . VAL A 1 86 ? -2.840 19.587 -2.384 1.00 50.69 86 VAL A C 1
ATOM 666 O O . VAL A 1 86 ? -3.162 18.938 -3.379 1.00 50.69 86 VAL A O 1
ATOM 669 N N . ASP A 1 87 ? -3.066 20.904 -2.272 1.00 45.47 87 ASP A N 1
ATOM 670 C CA . ASP A 1 87 ? -3.363 21.814 -3.390 1.00 45.47 87 ASP A CA 1
ATOM 671 C C . ASP A 1 87 ? -2.122 21.926 -4.294 1.00 45.47 87 ASP A C 1
ATOM 673 O O . ASP A 1 87 ? -1.021 22.181 -3.804 1.00 45.47 87 ASP A O 1
ATOM 677 N N . LEU A 1 88 ? -2.303 21.701 -5.599 1.00 46.75 88 LEU A N 1
ATOM 678 C CA . LEU A 1 88 ? -1.271 21.875 -6.631 1.00 46.75 88 LEU A CA 1
ATOM 679 C C . LEU A 1 88 ? -1.075 23.350 -6.988 1.00 46.75 88 LEU A C 1
ATOM 681 O O . LEU A 1 88 ? -2.106 24.040 -7.157 1.00 46.75 88 LEU A O 1
#

Radius of gyration: 12.43 Å; chains: 1; bounding box: 23×35×26 Å